Protein AF-A0A6G0YWP4-F1 (afdb_monomer_lite)

pLDDT: mean 75.0, std 7.68, range [50.47, 90.25]

Foldseek 3Di:
DVVQLVVLVVVPLVVVLVVCVVDPDDPVVLVVLQVVVLVSLCVSVDFDQDPVRDTHRDDPVVSCVVVVDDRSSRVSVVVVVVVVVVVVVVVVD

Organism: Aphis craccivora (NCBI:txid307492)

Structure (mmCIF, N/CA/C/O backbone):
data_AF-A0A6G0YWP4-F1
#
_entry.id   AF-A0A6G0YWP4-F1
#
loop_
_atom_site.group_PDB
_atom_site.id
_atom_site.type_symbol
_atom_site.label_atom_id
_atom_site.label_alt_id
_atom_site.label_comp_id
_atom_site.label_asym_id
_atom_site.label_entity_id
_atom_site.label_seq_id
_atom_site.pdbx_PDB_ins_code
_atom_site.Cartn_x
_atom_site.Cartn_y
_atom_site.Cartn_z
_atom_site.occupancy
_atom_site.B_iso_or_equiv
_atom_site.auth_seq_id
_atom_site.auth_comp_id
_atom_site.auth_asym_id
_atom_site.auth_atom_id
_atom_site.pdbx_PDB_model_num
ATOM 1 N N . MET A 1 1 ? -21.152 3.994 2.551 1.00 50.47 1 MET A N 1
ATOM 2 C CA . MET A 1 1 ? -19.735 3.886 2.975 1.00 50.47 1 MET A CA 1
ATOM 3 C C . MET A 1 1 ? -18.928 2.966 2.062 1.00 50.47 1 MET A C 1
ATOM 5 O O . MET A 1 1 ? -17.897 3.420 1.594 1.00 50.47 1 MET A O 1
ATOM 9 N N . LEU A 1 2 ? -19.427 1.772 1.705 1.00 51.16 2 LEU A N 1
ATOM 10 C CA . LEU A 1 2 ? -18.722 0.809 0.834 1.00 51.16 2 LEU A CA 1
ATOM 11 C C . LEU A 1 2 ? -18.303 1.362 -0.549 1.00 51.16 2 LEU A C 1
ATOM 13 O O . LEU A 1 2 ? -17.191 1.102 -0.995 1.00 51.16 2 LEU A O 1
ATOM 17 N N . ILE A 1 3 ? -19.133 2.200 -1.183 1.00 53.50 3 ILE A N 1
ATOM 18 C CA . ILE A 1 3 ? -18.861 2.767 -2.521 1.00 53.50 3 ILE A CA 1
ATOM 19 C C . ILE A 1 3 ? -17.645 3.718 -2.516 1.00 53.50 3 ILE A C 1
ATOM 21 O O . ILE A 1 3 ? -16.863 3.721 -3.462 1.00 53.50 3 ILE A O 1
ATOM 25 N N . SER A 1 4 ? -17.445 4.485 -1.435 1.00 55.12 4 SER A N 1
ATOM 26 C CA . SER A 1 4 ? -16.320 5.430 -1.308 1.00 55.12 4 SER A CA 1
ATOM 27 C C . SER A 1 4 ? -14.984 4.700 -1.116 1.00 55.12 4 SER A C 1
ATOM 29 O O . SER A 1 4 ? -13.994 5.018 -1.773 1.00 55.12 4 SER A O 1
ATOM 31 N N . THR A 1 5 ? -14.983 3.652 -0.283 1.00 61.56 5 THR A N 1
ATOM 32 C CA . THR A 1 5 ? -13.842 2.742 -0.094 1.00 61.56 5 THR A CA 1
ATOM 33 C C . THR A 1 5 ? -13.440 2.053 -1.396 1.00 61.56 5 THR A C 1
ATOM 35 O O . THR A 1 5 ? -12.270 2.097 -1.767 1.00 61.56 5 THR A O 1
ATOM 38 N N . SER A 1 6 ? -14.397 1.471 -2.128 1.00 64.62 6 SER A N 1
ATOM 39 C CA . SER A 1 6 ? -14.114 0.740 -3.368 1.00 64.62 6 SER A CA 1
ATOM 40 C C . SER A 1 6 ? -13.619 1.655 -4.490 1.00 64.62 6 SER A C 1
ATOM 42 O O . SER A 1 6 ? -12.674 1.297 -5.184 1.00 64.62 6 SER A O 1
ATOM 44 N N . PHE A 1 7 ? -14.190 2.855 -4.648 1.00 67.88 7 PHE A N 1
ATOM 45 C CA . PHE A 1 7 ? -13.755 3.801 -5.683 1.00 67.88 7 PHE A CA 1
ATOM 46 C C . PHE A 1 7 ? -12.320 4.300 -5.454 1.00 67.88 7 PHE A C 1
ATOM 48 O O . PHE A 1 7 ? -11.520 4.340 -6.388 1.00 67.88 7 PHE A O 1
ATOM 55 N N . GLY A 1 8 ? -11.965 4.626 -4.205 1.00 71.38 8 GLY A N 1
ATOM 56 C CA . GLY A 1 8 ? -10.613 5.075 -3.863 1.00 71.38 8 GLY A CA 1
ATOM 57 C C . GLY A 1 8 ? -9.539 4.027 -4.165 1.00 71.38 8 GLY A C 1
ATOM 58 O O . GLY A 1 8 ? -8.481 4.368 -4.690 1.00 71.38 8 GLY A O 1
ATOM 59 N N . ILE A 1 9 ? -9.821 2.751 -3.892 1.00 72.69 9 ILE A N 1
ATOM 60 C CA . ILE A 1 9 ? -8.899 1.634 -4.157 1.00 72.69 9 ILE A CA 1
ATOM 61 C C . ILE A 1 9 ? -8.770 1.377 -5.667 1.00 72.69 9 ILE A C 1
ATOM 63 O O . ILE A 1 9 ? -7.653 1.267 -6.179 1.00 72.69 9 ILE A O 1
ATOM 67 N N . LEU A 1 10 ? -9.901 1.364 -6.383 1.00 72.38 10 LEU A N 1
ATOM 68 C CA . LEU A 1 10 ? -9.980 1.017 -7.806 1.00 72.38 10 LEU A CA 1
ATOM 69 C C . LEU A 1 10 ? -9.266 2.029 -8.711 1.00 72.38 10 LEU A C 1
ATOM 71 O O . LEU A 1 10 ? -8.710 1.650 -9.736 1.00 72.38 10 LEU A O 1
ATOM 75 N N . VAL A 1 11 ? -9.223 3.305 -8.320 1.00 78.31 11 VAL A N 1
ATOM 76 C CA . VAL A 1 11 ? -8.449 4.332 -9.035 1.00 78.31 11 VAL A CA 1
ATOM 77 C C . VAL A 1 11 ? -6.982 4.318 -8.604 1.00 78.31 11 VAL A C 1
ATOM 79 O O . VAL A 1 11 ? -6.088 4.499 -9.426 1.00 78.31 11 VAL A O 1
ATOM 82 N N . PHE A 1 12 ? -6.692 4.097 -7.325 1.00 82.50 12 PHE A N 1
ATOM 83 C CA . PHE A 1 12 ? -5.337 4.235 -6.798 1.00 82.50 12 PHE A CA 1
ATOM 84 C C . PHE A 1 12 ? -4.369 3.160 -7.301 1.00 82.50 12 PHE A C 1
ATOM 86 O O . PHE A 1 12 ? -3.293 3.490 -7.805 1.00 82.50 12 PHE A O 1
ATOM 93 N N . GLN A 1 13 ? -4.743 1.883 -7.197 1.00 76.06 13 GLN A N 1
ATOM 94 C CA . GLN A 1 13 ? -3.864 0.771 -7.566 1.00 76.06 13 GLN A CA 1
ATOM 95 C C . GLN A 1 13 ? -3.359 0.833 -9.020 1.00 76.06 13 GLN A C 1
ATOM 97 O O . GLN A 1 13 ? -2.141 0.760 -9.204 1.00 76.06 13 GLN A O 1
ATOM 102 N N . PRO A 1 14 ? -4.205 1.013 -10.057 1.00 77.75 14 PRO A N 1
ATOM 103 C CA . PRO A 1 14 ? -3.722 1.055 -11.438 1.00 77.75 14 PRO A CA 1
ATOM 104 C C . PRO A 1 14 ? -2.825 2.266 -11.719 1.00 77.75 14 PRO A C 1
ATOM 106 O O . PRO A 1 14 ? -1.837 2.128 -12.437 1.00 77.75 14 PRO A O 1
ATOM 109 N N . ASN A 1 15 ? -3.100 3.429 -11.116 1.00 78.38 15 ASN A N 1
ATOM 110 C CA . ASN A 1 15 ? -2.264 4.622 -11.282 1.00 78.38 15 ASN A CA 1
ATOM 111 C C . ASN A 1 15 ? -0.870 4.437 -10.670 1.00 78.38 15 ASN A C 1
ATOM 113 O O . ASN A 1 15 ? 0.138 4.775 -11.292 1.00 78.38 15 ASN A O 1
ATOM 117 N N . VAL A 1 16 ? -0.799 3.860 -9.467 1.00 79.56 16 VAL A N 1
ATOM 118 C CA . VAL A 1 16 ? 0.481 3.568 -8.811 1.00 79.56 16 VAL A CA 1
ATOM 119 C C . VAL A 1 16 ? 1.253 2.505 -9.588 1.00 79.56 16 VAL A C 1
ATOM 121 O O . VAL A 1 16 ? 2.454 2.664 -9.787 1.00 79.56 16 VAL A O 1
ATOM 124 N N . LEU A 1 17 ? 0.585 1.455 -10.077 1.00 77.81 17 LEU A N 1
ATOM 125 C CA . LEU A 1 17 ? 1.219 0.415 -10.894 1.00 77.81 17 LEU A CA 1
ATOM 126 C C . LEU A 1 17 ? 1.788 0.982 -12.198 1.00 77.81 17 LEU A C 1
ATOM 128 O O . LEU A 1 17 ? 2.932 0.684 -12.531 1.00 77.81 17 LEU A O 1
ATOM 132 N N . TYR A 1 18 ? 1.039 1.841 -12.893 1.00 79.62 18 TYR A N 1
ATOM 133 C CA . TYR A 1 18 ? 1.506 2.503 -14.112 1.00 79.62 18 TYR A CA 1
ATOM 134 C C . TYR A 1 18 ? 2.734 3.388 -13.854 1.00 79.62 18 TYR A C 1
ATOM 136 O O . TYR A 1 18 ? 3.749 3.264 -14.539 1.00 79.62 18 TYR A O 1
ATOM 144 N N . ALA A 1 19 ? 2.687 4.226 -12.813 1.00 77.62 19 ALA A N 1
ATOM 145 C CA . ALA A 1 19 ? 3.826 5.056 -12.424 1.00 77.62 19 ALA A CA 1
ATOM 146 C C . ALA A 1 19 ? 5.052 4.208 -12.036 1.00 77.62 19 ALA A C 1
ATOM 148 O O . ALA A 1 19 ? 6.179 4.545 -12.396 1.00 77.62 19 ALA A O 1
ATOM 149 N N . CYS A 1 20 ? 4.844 3.084 -11.342 1.00 75.94 20 CYS A N 1
ATOM 150 C CA . CYS A 1 20 ? 5.924 2.182 -10.948 1.00 75.94 20 CYS A CA 1
ATOM 151 C C . CYS A 1 20 ? 6.548 1.449 -12.134 1.00 75.94 20 CYS A C 1
ATOM 153 O O . CYS A 1 20 ? 7.768 1.331 -12.168 1.00 75.94 20 CYS A O 1
ATOM 155 N N . GLY A 1 21 ? 5.745 0.993 -13.100 1.00 72.38 21 GLY A N 1
ATOM 156 C CA . GLY A 1 21 ? 6.252 0.375 -14.327 1.00 72.38 21 GLY A CA 1
ATOM 157 C C . GLY A 1 21 ? 7.133 1.330 -15.135 1.00 72.38 21 GLY A C 1
ATOM 158 O O . GLY A 1 21 ? 8.142 0.914 -15.692 1.00 72.38 21 GLY A O 1
ATOM 159 N N . ALA A 1 22 ? 6.806 2.625 -15.131 1.00 71.81 22 ALA A N 1
ATOM 160 C CA . ALA A 1 22 ? 7.589 3.634 -15.835 1.00 71.81 22 ALA A CA 1
ATOM 161 C C . ALA A 1 22 ? 8.813 4.160 -15.044 1.00 71.81 22 ALA A C 1
ATOM 163 O O . ALA A 1 22 ? 9.766 4.615 -15.671 1.00 71.81 22 ALA A O 1
ATOM 164 N N . TRP A 1 23 ? 8.814 4.118 -13.699 1.00 65.31 23 TRP A N 1
ATOM 165 C CA . TRP A 1 23 ? 9.838 4.809 -12.883 1.00 65.31 23 TRP A CA 1
ATOM 166 C C . TRP A 1 23 ? 10.472 3.992 -11.738 1.00 65.31 23 TRP A C 1
ATOM 168 O O . TRP A 1 23 ? 11.618 4.253 -11.374 1.00 65.31 23 TRP A O 1
ATOM 178 N N . ALA A 1 24 ? 9.782 3.026 -11.123 1.00 59.56 24 ALA A N 1
ATOM 179 C CA . ALA A 1 24 ? 10.201 2.428 -9.846 1.00 59.56 24 ALA A CA 1
ATOM 180 C C . ALA A 1 24 ? 10.860 1.046 -10.016 1.00 59.56 24 ALA A C 1
ATOM 182 O O . ALA A 1 24 ? 10.241 0.004 -9.793 1.00 59.56 24 ALA A O 1
ATOM 183 N N . SER A 1 25 ? 12.151 1.031 -10.360 1.00 60.88 25 SER A N 1
ATOM 184 C CA . SER A 1 25 ? 12.902 -0.216 -10.595 1.00 60.88 25 SER A CA 1
ATOM 185 C C . SER A 1 25 ? 13.621 -0.776 -9.346 1.00 60.88 25 SER A C 1
ATOM 187 O O . 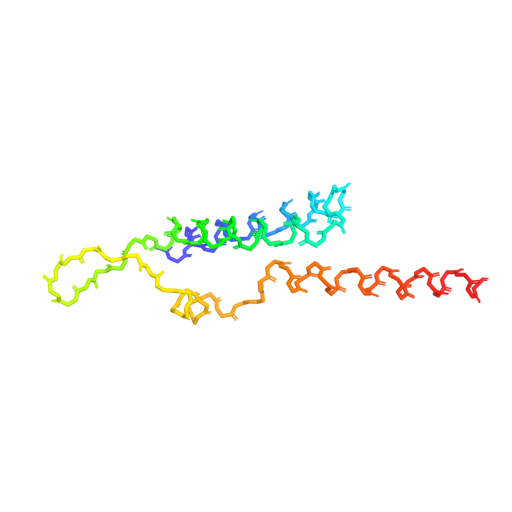SER A 1 25 ? 13.953 -1.963 -9.288 1.00 60.88 25 SER A O 1
ATOM 189 N N . THR A 1 26 ? 13.834 0.012 -8.279 1.00 67.19 26 THR A N 1
ATOM 190 C CA . THR A 1 26 ? 14.702 -0.420 -7.160 1.00 67.19 26 THR A CA 1
ATOM 191 C C . THR A 1 26 ? 13.967 -1.015 -5.949 1.00 67.19 26 THR A C 1
ATOM 193 O O . THR A 1 26 ? 12.798 -0.739 -5.672 1.00 67.19 26 THR A O 1
ATOM 196 N N . LYS A 1 27 ? 14.675 -1.842 -5.157 1.00 64.44 27 LYS A N 1
ATOM 197 C CA . LYS A 1 27 ? 14.158 -2.405 -3.888 1.00 64.44 27 LYS A CA 1
ATOM 198 C C . LYS A 1 27 ? 13.779 -1.324 -2.859 1.00 64.44 27 LYS A C 1
ATOM 200 O O . LYS A 1 27 ? 12.878 -1.562 -2.059 1.00 64.44 27 LYS A O 1
ATOM 205 N N . SER A 1 28 ? 14.437 -0.160 -2.883 1.00 68.19 28 SER A N 1
ATOM 206 C CA . SER A 1 28 ? 14.159 0.958 -1.966 1.00 68.19 28 SER A CA 1
ATOM 207 C C . SER A 1 28 ? 12.786 1.580 -2.233 1.00 68.19 28 SER A C 1
ATOM 209 O O . SER A 1 28 ? 12.022 1.846 -1.303 1.00 68.19 28 SER A O 1
ATOM 211 N N . ASP A 1 29 ? 12.422 1.715 -3.508 1.00 77.00 29 ASP A N 1
ATOM 212 C CA . ASP A 1 29 ? 11.148 2.314 -3.913 1.00 77.00 29 ASP A CA 1
ATOM 213 C C . ASP A 1 29 ? 9.965 1.410 -3.553 1.00 77.00 29 ASP A C 1
ATOM 215 O O . ASP A 1 29 ? 8.941 1.890 -3.071 1.00 77.00 29 ASP A O 1
ATOM 2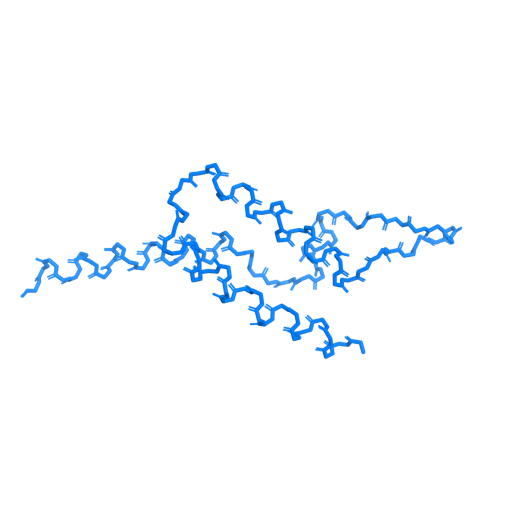19 N N . LYS A 1 30 ? 10.148 0.085 -3.635 1.00 75.06 30 LYS A N 1
ATOM 220 C CA . LYS A 1 30 ? 9.149 -0.910 -3.201 1.00 75.06 30 LYS A CA 1
ATOM 221 C C . LYS A 1 30 ? 8.782 -0.768 -1.720 1.00 75.06 30 LYS A C 1
ATOM 223 O O . LYS A 1 30 ? 7.611 -0.886 -1.369 1.00 75.06 30 LYS A O 1
ATOM 228 N N . ASN A 1 31 ? 9.752 -0.474 -0.85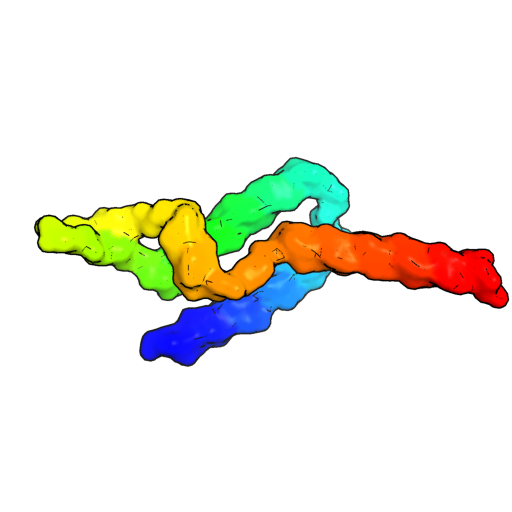1 1.00 80.38 31 ASN A N 1
ATOM 229 C CA . ASN A 1 31 ? 9.478 -0.270 0.574 1.00 80.38 31 ASN A CA 1
ATOM 230 C C . ASN A 1 31 ? 8.718 1.044 0.830 1.00 80.38 31 ASN A C 1
ATOM 232 O O . ASN A 1 31 ? 7.778 1.085 1.622 1.00 80.38 31 ASN A O 1
ATOM 236 N N . LYS A 1 32 ? 9.077 2.118 0.113 1.00 82.81 32 LYS A N 1
ATOM 237 C CA . LYS A 1 32 ? 8.361 3.403 0.187 1.00 82.81 32 LYS A CA 1
ATOM 238 C C . LYS A 1 32 ? 6.913 3.270 -0.291 1.00 82.81 32 LYS A C 1
ATOM 240 O O . LYS A 1 32 ? 6.017 3.817 0.347 1.00 82.81 32 LYS A O 1
ATOM 245 N N . LEU A 1 33 ? 6.682 2.498 -1.354 1.00 81.50 33 LEU A N 1
ATOM 246 C CA . LEU A 1 33 ? 5.348 2.202 -1.884 1.00 81.50 33 LEU A CA 1
ATOM 247 C C . LEU A 1 33 ? 4.481 1.450 -0.873 1.00 81.50 33 LEU A C 1
ATOM 249 O O . LEU A 1 33 ? 3.326 1.815 -0.683 1.00 81.50 33 LEU A O 1
ATOM 253 N N . MET A 1 34 ? 5.047 0.479 -0.154 1.00 81.19 34 MET A N 1
ATOM 254 C CA . MET A 1 34 ? 4.325 -0.250 0.893 1.00 81.19 34 MET A CA 1
ATOM 255 C C . MET A 1 34 ? 3.880 0.674 2.040 1.00 81.19 34 MET A C 1
ATOM 257 O O . MET A 1 34 ? 2.751 0.583 2.525 1.00 81.19 34 MET A O 1
ATOM 261 N N . ILE A 1 35 ? 4.747 1.601 2.465 1.00 84.12 35 ILE A N 1
ATOM 262 C CA . ILE A 1 35 ? 4.409 2.601 3.493 1.00 84.12 35 ILE A CA 1
ATOM 263 C C . ILE A 1 35 ? 3.331 3.563 2.975 1.00 84.12 35 ILE A C 1
ATOM 265 O O . ILE A 1 35 ? 2.424 3.938 3.721 1.00 84.12 35 ILE A O 1
ATOM 269 N N . PHE A 1 36 ? 3.429 3.966 1.708 1.00 83.69 36 PHE A N 1
ATOM 270 C CA . PHE A 1 36 ? 2.480 4.870 1.069 1.00 83.6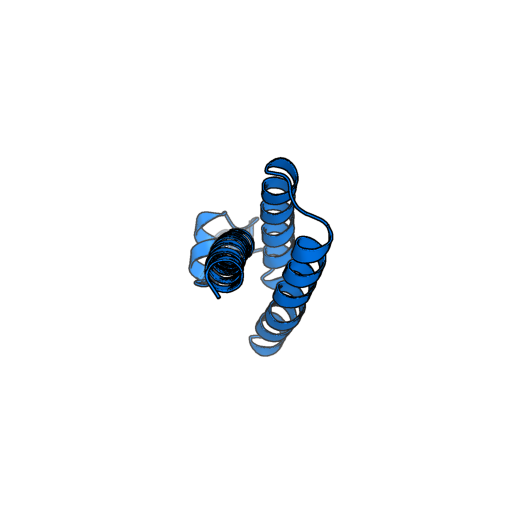9 36 PHE A CA 1
ATOM 271 C C . PHE A 1 36 ? 1.085 4.249 0.939 1.00 83.69 36 PHE A C 1
ATOM 273 O O . PHE A 1 36 ? 0.116 4.850 1.401 1.00 83.69 36 PHE A O 1
ATOM 280 N N . GLU A 1 37 ? 0.987 3.028 0.411 1.00 83.19 37 GLU A N 1
ATOM 281 C CA . GLU A 1 37 ? -0.260 2.263 0.310 1.00 83.19 37 GLU A CA 1
ATOM 282 C C . GLU A 1 37 ? -0.908 2.086 1.685 1.00 83.19 37 GLU A C 1
ATOM 284 O O . GLU A 1 37 ? -2.087 2.385 1.860 1.00 83.19 37 GLU A O 1
ATOM 289 N N . LYS A 1 38 ? -0.122 1.715 2.703 1.00 83.56 38 LYS A N 1
ATOM 290 C CA . LYS A 1 38 ? -0.618 1.594 4.077 1.00 83.56 38 LYS A CA 1
ATOM 291 C C . LYS A 1 38 ? -1.233 2.904 4.582 1.00 83.56 38 LYS A C 1
ATOM 293 O O . LYS A 1 38 ? -2.335 2.893 5.127 1.00 83.56 38 LYS A O 1
ATOM 298 N N . LYS A 1 39 ? -0.532 4.033 4.421 1.00 84.31 39 LYS A N 1
ATOM 299 C CA . LYS A 1 39 ? -1.037 5.349 4.850 1.00 84.31 39 LYS A CA 1
ATOM 300 C C . LYS A 1 39 ? -2.288 5.762 4.076 1.00 84.31 39 LYS A C 1
ATOM 302 O O . LYS A 1 39 ? -3.170 6.400 4.644 1.00 84.31 39 LYS A O 1
ATOM 307 N N . PHE A 1 40 ? -2.362 5.417 2.794 1.00 83.81 40 PHE A N 1
ATOM 308 C CA . PHE A 1 40 ? -3.526 5.679 1.958 1.00 83.81 40 PHE A CA 1
ATOM 309 C C . PHE A 1 40 ? -4.745 4.876 2.427 1.00 83.81 40 PHE A C 1
ATOM 311 O O . PHE A 1 40 ? -5.794 5.459 2.689 1.00 83.81 40 PHE A O 1
ATOM 318 N N . LEU A 1 41 ? -4.586 3.570 2.654 1.00 79.25 41 LEU A N 1
ATOM 319 C CA . LEU A 1 41 ? -5.652 2.713 3.176 1.00 79.25 41 LEU A CA 1
ATOM 320 C C . LEU A 1 41 ? -6.130 3.180 4.560 1.00 79.25 41 LEU A C 1
ATOM 322 O O . LEU A 1 41 ? -7.332 3.280 4.788 1.00 79.25 41 LEU A O 1
ATOM 326 N N . GLN A 1 42 ? -5.217 3.562 5.460 1.00 82.25 42 GLN A N 1
ATOM 327 C CA . GLN A 1 42 ? -5.582 4.128 6.768 1.00 82.25 42 GLN A CA 1
ATOM 328 C C . GLN A 1 42 ? -6.410 5.421 6.657 1.00 82.25 42 GLN A C 1
ATOM 330 O O . GLN A 1 42 ? -7.255 5.677 7.510 1.00 82.25 42 GLN A O 1
ATOM 335 N N . ARG A 1 43 ? -6.207 6.232 5.610 1.00 82.56 43 ARG A N 1
ATOM 336 C CA . ARG A 1 43 ? -7.022 7.432 5.357 1.00 82.56 43 ARG A CA 1
ATOM 337 C C . ARG A 1 43 ? -8.412 7.103 4.822 1.00 82.56 43 ARG A C 1
ATOM 339 O O . ARG A 1 43 ? -9.352 7.803 5.173 1.00 82.56 43 ARG A O 1
ATOM 346 N N . ILE A 1 44 ? -8.539 6.067 3.992 1.00 81.75 44 ILE A N 1
ATOM 347 C CA . ILE A 1 44 ? -9.830 5.644 3.434 1.00 81.75 44 ILE A CA 1
ATOM 348 C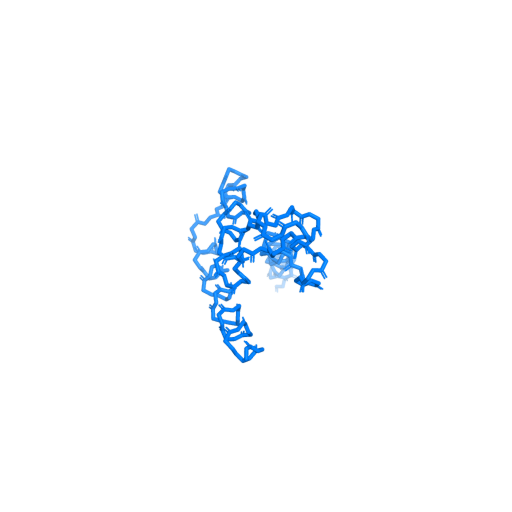 C . ILE A 1 44 ? -10.696 4.981 4.509 1.00 81.75 44 ILE A C 1
ATOM 350 O O . ILE A 1 44 ? -11.871 5.313 4.640 1.00 81.75 44 ILE A O 1
ATOM 354 N N . PHE A 1 45 ? -10.127 4.038 5.265 1.00 77.12 45 PHE A N 1
ATOM 355 C CA . PHE A 1 45 ? -10.863 3.318 6.308 1.00 77.12 45 PHE A CA 1
ATOM 356 C C . PHE A 1 45 ? -11.097 4.173 7.558 1.00 77.12 45 PHE A C 1
ATOM 358 O O . PHE A 1 45 ? -12.075 3.962 8.272 1.00 77.12 45 PHE A O 1
ATOM 365 N N . GLY A 1 46 ? -10.236 5.165 7.790 1.00 78.12 46 GLY A N 1
ATOM 366 C CA . GLY A 1 46 ? -10.309 6.041 8.949 1.00 78.12 46 GLY A CA 1
ATOM 367 C C . GLY A 1 46 ? -9.782 5.387 10.235 1.00 78.12 46 GLY A C 1
ATOM 368 O O . GLY A 1 46 ? -9.321 4.242 10.232 1.00 78.12 46 GLY A O 1
ATOM 369 N N . PRO A 1 47 ? -9.792 6.133 11.350 1.00 75.88 47 PRO A N 1
ATOM 370 C CA . PRO A 1 47 ? -9.373 5.620 12.648 1.00 75.88 47 PRO A CA 1
ATOM 371 C C . PRO A 1 47 ? -10.388 4.618 13.208 1.00 75.88 47 PRO A C 1
ATOM 373 O O . PRO A 1 47 ? -11.602 4.804 13.096 1.00 75.88 47 PRO A O 1
ATOM 376 N N . LYS A 1 48 ? -9.887 3.571 13.867 1.00 74.56 48 LYS A N 1
ATOM 377 C CA . LYS A 1 48 ? -10.725 2.574 14.536 1.00 74.56 48 LYS A CA 1
ATOM 378 C C . LYS A 1 48 ? -11.176 3.120 15.886 1.00 74.56 48 LYS A C 1
ATOM 380 O O . LYS A 1 48 ? -10.387 3.714 16.616 1.00 74.56 48 LYS A O 1
ATOM 385 N N . ARG A 1 49 ? -12.443 2.899 16.232 1.00 68.31 49 ARG A N 1
ATOM 386 C CA . ARG A 1 49 ? -12.970 3.217 17.562 1.00 68.31 49 ARG A CA 1
ATOM 387 C C . ARG A 1 49 ? -12.587 2.085 18.518 1.00 68.31 49 ARG A C 1
ATOM 389 O O . ARG A 1 49 ? -12.930 0.934 18.257 1.00 68.31 49 ARG A O 1
ATOM 396 N N . ASN A 1 50 ? -11.842 2.400 19.572 1.00 73.31 50 ASN A N 1
ATOM 397 C CA . ASN A 1 50 ? -11.547 1.463 20.650 1.00 73.31 50 ASN A CA 1
ATOM 398 C C . ASN A 1 50 ? -12.810 1.281 21.523 1.00 73.31 50 ASN A C 1
ATOM 400 O O . ASN A 1 50 ? -13.666 2.169 21.582 1.00 73.31 50 ASN A O 1
ATOM 404 N N . ASN A 1 51 ? -12.927 0.137 22.199 1.00 68.44 51 ASN A N 1
ATOM 405 C CA . ASN A 1 51 ? -14.028 -0.191 23.111 1.00 68.44 51 ASN A CA 1
ATOM 406 C C . ASN A 1 51 ? -14.145 0.811 24.273 1.00 68.44 51 ASN A C 1
ATOM 408 O O . ASN A 1 51 ? -15.227 0.997 24.816 1.00 68.44 51 ASN A O 1
ATOM 412 N N . GLU A 1 52 ? -13.054 1.503 24.604 1.00 74.56 52 GLU A N 1
ATOM 413 C CA . GLU A 1 52 ? -12.995 2.560 25.623 1.00 74.56 52 GLU A CA 1
ATOM 414 C C . GLU A 1 52 ? -13.378 3.955 25.082 1.00 74.56 52 GLU A C 1
ATOM 416 O O . GLU A 1 52 ? -13.285 4.956 25.786 1.00 74.56 52 GLU A O 1
ATOM 421 N N . GLY A 1 53 ? -13.819 4.054 23.822 1.00 70.69 53 GLY A N 1
ATOM 422 C CA . GLY A 1 53 ? -14.281 5.305 23.209 1.00 70.69 53 GLY A CA 1
ATOM 423 C C . GLY A 1 53 ? -13.183 6.167 22.572 1.00 70.69 53 GLY A C 1
ATOM 424 O O . GLY A 1 53 ? -13.503 7.193 21.970 1.00 70.69 53 GLY A O 1
ATOM 425 N N . GLY A 1 54 ? -11.916 5.746 22.648 1.00 75.44 54 GLY A N 1
ATOM 426 C CA . GLY A 1 54 ? -10.783 6.385 21.969 1.00 75.44 54 GLY A CA 1
ATOM 427 C C . GLY A 1 54 ? -10.691 6.062 20.471 1.00 75.44 54 GLY A C 1
ATOM 428 O O . GLY A 1 54 ? -11.305 5.113 19.985 1.00 75.44 54 GLY A O 1
ATOM 429 N N . TYR A 1 55 ? -9.903 6.846 19.730 1.00 75.12 55 TYR A N 1
ATOM 430 C CA . TYR A 1 55 ? -9.560 6.573 18.330 1.00 75.12 55 TYR A CA 1
ATOM 431 C C . TYR A 1 55 ? -8.147 6.000 18.247 1.00 75.12 55 TYR A C 1
ATOM 433 O O . TYR A 1 55 ? -7.189 6.665 18.636 1.00 75.12 55 TYR A O 1
ATOM 441 N N . GLU A 1 56 ? -8.007 4.795 17.705 1.00 76.62 56 GLU A N 1
ATOM 442 C CA . GLU A 1 56 ? -6.716 4.144 17.502 1.00 76.62 56 GLU A CA 1
ATOM 443 C C . GLU A 1 56 ? -6.367 4.017 16.020 1.00 76.62 56 GLU A C 1
ATOM 445 O O . GLU A 1 56 ? -7.219 3.831 15.142 1.00 76.62 56 GLU A O 1
ATOM 450 N N . ILE A 1 57 ? -5.065 4.108 15.741 1.00 74.06 57 ILE A N 1
ATOM 451 C CA . ILE A 1 57 ? -4.515 3.821 14.419 1.00 74.06 57 ILE A CA 1
ATOM 452 C C . ILE A 1 57 ? -4.589 2.308 14.202 1.00 74.06 57 ILE A C 1
ATOM 454 O O . ILE A 1 57 ? -4.015 1.542 14.973 1.00 74.06 57 ILE A O 1
ATOM 458 N N . MET A 1 58 ? -5.236 1.878 13.117 1.00 76.00 58 MET A N 1
ATOM 459 C CA . MET A 1 58 ? -5.323 0.459 12.763 1.00 76.00 58 MET A CA 1
ATOM 460 C C . MET A 1 58 ? -3.944 -0.182 12.587 1.00 76.00 58 MET A C 1
ATOM 462 O O . MET A 1 58 ? -3.070 0.353 11.885 1.00 76.00 58 MET A O 1
ATOM 466 N N . SER A 1 59 ? -3.777 -1.368 13.176 1.00 78.12 59 SER A N 1
ATOM 467 C CA . SER A 1 59 ? -2.553 -2.153 13.042 1.00 78.12 59 SER A CA 1
ATOM 468 C C . SER A 1 59 ? -2.387 -2.710 11.620 1.00 78.12 59 SER A C 1
ATOM 470 O O . SER A 1 59 ? -3.353 -2.870 10.872 1.00 78.12 59 SER A O 1
ATOM 472 N N . ASN A 1 60 ? -1.150 -3.062 11.238 1.00 71.50 60 ASN A N 1
ATOM 473 C CA . ASN A 1 60 ? -0.873 -3.663 9.923 1.00 71.50 60 ASN A CA 1
ATOM 474 C C . ASN A 1 60 ? -1.693 -4.932 9.679 1.00 71.50 60 ASN A C 1
ATOM 476 O O . ASN A 1 60 ? -2.145 -5.160 8.564 1.00 71.50 60 ASN A O 1
ATOM 480 N N . LYS A 1 61 ? -1.858 -5.763 10.715 1.00 76.12 61 LYS A N 1
ATOM 481 C CA . LYS A 1 61 ? -2.543 -7.056 10.606 1.00 76.12 61 LYS A CA 1
ATOM 482 C C . LYS A 1 61 ? -4.031 -6.868 10.327 1.00 76.12 61 LYS A C 1
ATOM 484 O O . LYS A 1 61 ? -4.569 -7.529 9.449 1.00 76.12 61 LYS A O 1
ATOM 489 N N . GLU A 1 62 ? -4.658 -5.923 11.020 1.00 76.81 62 GLU A N 1
ATOM 490 C CA . GLU A 1 62 ? -6.076 -5.605 10.835 1.00 76.81 62 GLU A CA 1
ATOM 491 C C . GLU A 1 62 ? -6.348 -4.966 9.473 1.00 76.81 62 GLU A C 1
ATOM 493 O O . GLU A 1 62 ? -7.322 -5.309 8.806 1.00 76.81 62 GLU A O 1
ATOM 498 N N . LEU A 1 63 ? -5.463 -4.067 9.030 1.00 76.38 63 LEU A N 1
ATOM 499 C CA . LEU A 1 63 ? -5.559 -3.446 7.711 1.00 76.38 63 LEU A CA 1
ATOM 500 C C . LEU A 1 63 ? -5.479 -4.501 6.597 1.00 76.38 63 LEU A C 1
ATOM 502 O O . LEU A 1 63 ? -6.259 -4.452 5.653 1.00 76.38 63 LEU A O 1
ATOM 506 N N . VAL A 1 64 ? -4.579 -5.480 6.736 1.00 73.62 64 VAL A N 1
ATOM 507 C CA . VAL A 1 64 ? -4.450 -6.596 5.786 1.00 73.62 64 VAL A CA 1
ATOM 508 C C . VAL A 1 64 ? -5.691 -7.489 5.807 1.00 73.62 64 VAL A C 1
ATOM 510 O O . VAL A 1 64 ? -6.183 -7.841 4.739 1.00 73.62 64 VAL A O 1
ATOM 513 N N . SER A 1 65 ? -6.243 -7.811 6.983 1.00 75.88 65 SER A N 1
ATOM 514 C CA . SER A 1 65 ? -7.474 -8.614 7.065 1.00 75.88 65 SER A CA 1
ATOM 515 C C . SER A 1 65 ? -8.702 -7.908 6.486 1.00 75.88 65 SER A C 1
ATOM 517 O O . SER A 1 65 ? -9.571 -8.567 5.930 1.00 75.88 65 SER A O 1
ATOM 519 N N . LEU A 1 66 ? -8.776 -6.578 6.605 1.00 75.06 66 LEU A N 1
ATOM 520 C CA . LEU A 1 66 ? -9.880 -5.784 6.057 1.00 75.06 66 LEU A CA 1
ATOM 521 C C . LEU A 1 66 ? -9.763 -5.589 4.548 1.00 75.06 66 LEU A C 1
ATOM 523 O O . LEU A 1 66 ? -10.777 -5.552 3.860 1.00 75.06 66 LEU A O 1
ATOM 527 N N . PHE A 1 67 ? -8.536 -5.448 4.047 1.00 69.94 67 PHE A N 1
ATOM 528 C CA . PHE A 1 67 ? -8.285 -5.266 2.625 1.00 69.94 67 PHE A CA 1
ATOM 529 C C . PHE A 1 67 ? -8.470 -6.576 1.848 1.00 69.94 67 PHE A C 1
ATOM 531 O O . PHE A 1 67 ? -9.029 -6.549 0.762 1.00 69.94 67 PHE A O 1
ATOM 538 N N . ASN A 1 68 ? -8.035 -7.716 2.407 1.00 68.50 68 ASN A N 1
ATOM 539 C CA . ASN A 1 68 ? -8.156 -9.073 1.840 1.00 68.50 68 ASN A CA 1
ATOM 540 C C . ASN A 1 68 ? -7.665 -9.237 0.376 1.00 68.50 68 ASN A C 1
ATOM 542 O O . ASN A 1 68 ? -7.881 -10.272 -0.250 1.00 68.50 68 ASN A O 1
ATOM 546 N N . GLU A 1 69 ? -6.978 -8.228 -0.160 1.00 68.00 69 GLU A N 1
ATOM 547 C CA . GLU A 1 69 ? -6.481 -8.131 -1.530 1.00 68.00 69 GLU A CA 1
ATOM 548 C C . GLU A 1 69 ? -4.942 -8.125 -1.568 1.00 68.00 69 GLU A C 1
ATOM 550 O O . GLU A 1 69 ? -4.278 -7.760 -0.586 1.00 68.00 69 GLU A O 1
ATOM 555 N N . PRO A 1 70 ? -4.333 -8.533 -2.698 1.00 66.69 70 PRO A N 1
ATOM 556 C CA . PRO A 1 70 ? -2.886 -8.520 -2.850 1.00 66.69 70 PRO A CA 1
ATOM 557 C C . PRO A 1 70 ? -2.341 -7.085 -2.823 1.00 66.69 70 PRO A C 1
ATOM 559 O O . PRO A 1 70 ? -2.782 -6.209 -3.563 1.00 66.69 70 PRO A O 1
ATOM 562 N N . ASN A 1 71 ? -1.328 -6.866 -1.981 1.00 72.44 71 ASN A N 1
ATOM 563 C CA . ASN A 1 71 ? -0.587 -5.606 -1.881 1.00 72.44 71 ASN A CA 1
ATOM 564 C C . ASN A 1 71 ? -0.020 -5.173 -3.253 1.00 72.44 71 ASN A C 1
ATOM 566 O O . ASN A 1 71 ? 0.437 -6.023 -4.025 1.00 72.44 71 ASN A O 1
ATOM 570 N N . ILE A 1 72 ? 0.052 -3.864 -3.523 1.00 74.50 72 ILE A N 1
ATOM 571 C CA . ILE A 1 72 ? 0.605 -3.305 -4.776 1.00 74.50 72 ILE A CA 1
ATOM 572 C C . ILE A 1 72 ? 1.992 -3.877 -5.115 1.00 74.50 72 ILE A C 1
ATOM 574 O O . ILE A 1 72 ? 2.285 -4.168 -6.274 1.00 74.50 72 ILE A O 1
ATOM 578 N N . VAL A 1 73 ? 2.846 -4.113 -4.116 1.00 72.69 73 VAL A N 1
ATOM 579 C CA . VAL A 1 73 ? 4.184 -4.696 -4.299 1.00 72.69 73 VAL A CA 1
ATOM 580 C C . VAL A 1 73 ? 4.118 -6.144 -4.796 1.00 72.69 73 VAL A C 1
ATOM 582 O O . VAL A 1 73 ? 4.973 -6.561 -5.581 1.00 72.69 73 VAL A O 1
ATOM 585 N N . ALA A 1 74 ? 3.126 -6.926 -4.361 1.00 76.56 74 ALA A N 1
ATOM 586 C CA . ALA A 1 74 ? 2.919 -8.288 -4.854 1.00 76.56 74 ALA A CA 1
ATOM 587 C C . ALA A 1 74 ? 2.479 -8.269 -6.325 1.00 76.56 74 ALA A C 1
ATOM 589 O O . ALA A 1 74 ? 3.020 -9.017 -7.145 1.00 76.56 74 ALA A O 1
ATOM 590 N N . THR A 1 75 ? 1.583 -7.347 -6.680 1.00 76.94 75 THR A N 1
ATOM 591 C CA . THR A 1 75 ? 1.136 -7.140 -8.062 1.00 76.94 75 THR A CA 1
ATOM 592 C C . THR A 1 75 ? 2.288 -6.695 -8.963 1.00 76.94 75 THR A C 1
ATOM 594 O O . THR A 1 75 ? 2.483 -7.289 -10.025 1.00 76.94 75 THR A O 1
ATOM 597 N N . LEU A 1 76 ? 3.129 -5.762 -8.506 1.00 75.19 76 LEU A N 1
ATOM 598 C CA . LEU A 1 76 ? 4.317 -5.304 -9.230 1.00 75.19 76 LEU A CA 1
ATOM 599 C C . LEU A 1 76 ? 5.325 -6.444 -9.456 1.00 75.19 76 LEU A C 1
ATOM 601 O O . LEU A 1 76 ? 5.836 -6.619 -10.558 1.00 75.19 76 LEU A O 1
ATOM 605 N N . LYS A 1 77 ? 5.574 -7.286 -8.442 1.00 76.31 77 LYS A N 1
ATOM 606 C CA . LYS A 1 77 ? 6.413 -8.488 -8.607 1.00 76.31 77 LYS A CA 1
ATOM 607 C C . LYS A 1 77 ? 5.838 -9.429 -9.668 1.00 76.31 77 LYS A C 1
ATOM 609 O O . LYS A 1 77 ? 6.585 -9.896 -10.524 1.00 76.31 77 LYS A O 1
ATOM 614 N N . SER A 1 78 ? 4.525 -9.668 -9.655 1.00 78.75 78 SER A N 1
ATOM 615 C CA . SER A 1 78 ? 3.877 -10.516 -10.664 1.00 78.75 78 SER A CA 1
ATOM 616 C C . SER A 1 78 ? 4.001 -9.946 -12.084 1.00 78.75 78 SER A C 1
ATOM 618 O O . SER A 1 78 ? 4.182 -10.711 -13.027 1.00 78.75 78 SER A O 1
ATOM 620 N N . GLN A 1 79 ? 3.947 -8.617 -12.238 1.00 78.81 79 GLN A N 1
ATOM 621 C CA . GLN A 1 79 ? 4.132 -7.938 -13.523 1.00 78.81 79 GLN A CA 1
ATOM 622 C C . GLN A 1 79 ? 5.557 -8.106 -14.041 1.00 78.81 79 GLN A C 1
ATOM 624 O O . GLN A 1 79 ? 5.720 -8.603 -15.148 1.00 78.81 79 GLN A O 1
ATOM 629 N N . THR A 1 80 ? 6.568 -7.836 -13.211 1.00 76.50 80 THR A N 1
ATOM 630 C CA . THR A 1 80 ? 7.973 -7.999 -13.625 1.00 76.50 80 THR A CA 1
ATOM 631 C C . THR A 1 80 ? 8.285 -9.427 -14.082 1.00 76.50 80 THR A C 1
ATOM 633 O O . THR A 1 80 ? 8.907 -9.628 -15.116 1.00 76.50 80 THR A O 1
ATOM 636 N N . VAL A 1 81 ? 7.793 -10.452 -13.371 1.00 81.81 81 VAL A N 1
ATOM 637 C CA . VAL A 1 81 ? 7.980 -11.858 -13.779 1.00 81.81 81 VAL A CA 1
ATOM 638 C C . VAL A 1 81 ? 7.307 -12.150 -15.123 1.00 81.81 81 VAL A C 1
ATOM 640 O O . VAL A 1 81 ? 7.866 -12.883 -15.940 1.00 81.81 81 VAL A O 1
ATOM 643 N N . ARG A 1 82 ? 6.119 -11.582 -15.369 1.00 81.50 82 ARG A N 1
ATOM 644 C CA . ARG A 1 82 ? 5.445 -11.703 -16.667 1.00 81.50 82 ARG A CA 1
ATOM 645 C C . ARG A 1 82 ? 6.241 -11.027 -17.779 1.00 81.50 82 ARG A C 1
ATOM 647 O O . ARG A 1 82 ? 6.385 -11.640 -18.825 1.00 81.50 82 ARG A O 1
ATOM 654 N N . GLU A 1 83 ? 6.764 -9.826 -17.554 1.00 75.75 83 GLU A N 1
ATOM 655 C CA . GLU A 1 83 ? 7.577 -9.091 -18.534 1.00 75.75 83 GLU A CA 1
ATOM 656 C C . GLU A 1 83 ? 8.803 -9.901 -18.954 1.00 75.75 83 GLU A C 1
ATOM 658 O O . GLU A 1 83 ? 8.948 -10.194 -20.138 1.00 75.75 83 GLU A O 1
ATOM 663 N N . TYR A 1 84 ? 9.593 -10.393 -17.991 1.00 81.81 84 TYR A N 1
ATOM 664 C CA . TYR A 1 84 ? 10.733 -11.262 -18.298 1.00 81.81 84 TYR A CA 1
ATOM 665 C C . TYR A 1 84 ? 10.304 -12.492 -19.097 1.00 81.81 84 TYR A C 1
ATOM 667 O O . TYR A 1 84 ? 10.931 -12.821 -20.096 1.00 81.81 84 TYR A O 1
ATOM 675 N N . LYS A 1 85 ? 9.213 -13.161 -18.698 1.00 86.69 85 LYS A N 1
ATOM 676 C CA . LYS A 1 85 ? 8.691 -14.331 -19.420 1.00 86.69 85 LYS A CA 1
ATOM 677 C C . LYS A 1 85 ? 8.312 -14.008 -20.871 1.00 86.69 85 LYS A C 1
ATOM 679 O O . LYS A 1 85 ? 8.554 -14.835 -21.742 1.00 86.69 85 LYS A O 1
ATOM 684 N N . MET A 1 86 ? 7.712 -12.847 -21.127 1.00 79.94 86 MET A N 1
ATOM 685 C CA . MET A 1 86 ? 7.335 -12.430 -22.481 1.00 79.94 86 MET A CA 1
ATOM 686 C C . MET A 1 86 ? 8.551 -12.045 -23.324 1.00 79.94 86 MET A C 1
ATOM 688 O O . MET A 1 86 ? 8.585 -12.374 -24.507 1.00 79.94 86 MET A O 1
ATOM 692 N N . ASP A 1 87 ? 9.559 -11.411 -22.725 1.00 85.25 87 ASP A N 1
ATOM 693 C CA . ASP A 1 87 ? 10.817 -11.110 -23.411 1.00 85.25 87 ASP A CA 1
ATOM 694 C C . ASP A 1 87 ? 11.579 -12.388 -23.786 1.00 85.25 87 ASP A C 1
ATOM 696 O O . ASP A 1 87 ? 12.057 -12.484 -24.912 1.00 85.25 87 ASP A O 1
ATOM 700 N N . TRP A 1 88 ? 11.606 -13.406 -22.915 1.00 82.19 88 TRP A N 1
ATOM 701 C CA . TRP A 1 88 ? 12.161 -14.725 -23.257 1.00 82.19 88 TRP A CA 1
ATOM 702 C C . TRP A 1 88 ? 11.471 -15.340 -24.480 1.00 82.19 88 TRP A C 1
ATOM 704 O O . TRP A 1 88 ? 12.141 -15.772 -25.406 1.00 82.19 88 TRP A O 1
ATOM 714 N N . ILE A 1 89 ? 10.134 -15.323 -24.525 1.00 90.25 89 ILE A N 1
ATOM 715 C CA . ILE A 1 89 ? 9.367 -15.866 -25.660 1.00 90.25 89 ILE A CA 1
ATOM 716 C C . ILE A 1 89 ? 9.631 -15.075 -26.951 1.00 90.25 89 ILE A C 1
ATOM 718 O O . ILE A 1 89 ? 9.673 -15.666 -28.024 1.00 90.25 89 ILE A O 1
ATOM 722 N N . ARG A 1 90 ? 9.817 -13.750 -26.863 1.00 82.25 90 ARG A N 1
ATOM 723 C CA . ARG A 1 90 ? 10.126 -12.903 -28.026 1.00 82.25 90 ARG A CA 1
ATOM 724 C C . ARG A 1 90 ? 11.516 -13.185 -28.597 1.00 82.25 90 ARG A C 1
ATOM 726 O O . ARG A 1 90 ? 11.686 -13.076 -29.801 1.00 82.25 90 ARG A O 1
ATOM 733 N N . LEU A 1 91 ? 12.496 -13.491 -27.748 1.00 86.00 91 LEU A N 1
ATOM 734 C CA . LEU A 1 91 ? 13.869 -13.785 -28.174 1.00 86.00 91 LEU A CA 1
ATOM 735 C C . LEU A 1 91 ? 14.016 -15.180 -28.803 1.00 86.00 91 LEU A C 1
ATOM 737 O O . LEU A 1 91 ? 14.967 -15.409 -29.543 1.00 86.00 91 LEU A O 1
ATOM 741 N N . GLU A 1 92 ? 13.080 -16.085 -28.517 1.00 81.12 92 GLU A N 1
ATOM 742 C CA . GLU A 1 92 ? 13.039 -17.456 -29.042 1.00 81.12 92 GLU A CA 1
ATOM 743 C C . GLU A 1 92 ? 12.207 -17.593 -30.343 1.00 81.12 92 GLU A C 1
ATOM 745 O O . GLU A 1 92 ? 12.054 -18.705 -30.851 1.00 81.12 92 GLU A O 1
ATOM 750 N N . SER A 1 93 ? 11.638 -16.490 -30.858 1.00 66.00 93 SER A N 1
ATOM 751 C CA . SER A 1 93 ? 10.800 -16.425 -32.072 1.00 66.00 93 SER A CA 1
ATOM 752 C C . SER A 1 93 ? 11.485 -15.689 -33.215 1.00 66.00 93 SER A C 1
ATOM 754 O O . SER A 1 93 ? 11.095 -16.000 -34.364 1.00 66.00 93 SER A O 1
#

Sequence (93 aa):
MLISTSFGILVFQPNVLYACGAWASTKSDKNKLMIFEKKFLQRIFGPKRNNEGGYEIMSNKELVSLFNEPNIVATLKSQTV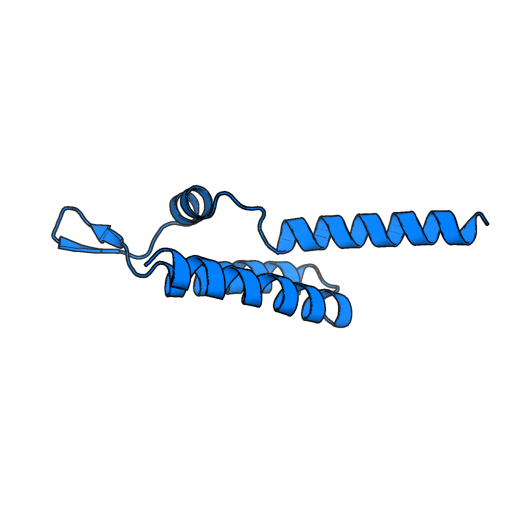REYKMDWIRLES

Radius of gyration: 16.84 Å; chains: 1; bounding box: 34×25×58 Å

Secondary structure (DSSP, 8-state):
-HHHHHHHHHHHHHHHHHHHHHH--SHHHHHHHHHHHHHHHHHHH-PEEPTTS-EEPPPHHHHHHHH-S--HHHHHHHHHHHHHHHHHHHHT-